Protein AF-A0AAW1CDT7-F1 (afdb_monomer_lite)

Organism: Crotalus adamanteus (NCBI:txid8729)

Foldseek 3Di:
DEPDDDDPPFDWDDPDPPDIDGPVVVVVVVCVVPDDDDDDDDDDDDDDDDDDDDDDDDDDDDDDDDDDDDDDDDDDDPDPDDDPDDDDDPDDDDADPVLVVVLVVLCVVPVDDDPVVLVVSCVVRVPDSVVSDD

Structure (mmCIF, N/CA/C/O backbone):
data_AF-A0AAW1CDT7-F1
#
_entry.id   AF-A0AAW1CDT7-F1
#
loop_
_atom_site.group_PDB
_atom_site.id
_atom_site.type_symbol
_atom_site.label_atom_id
_atom_site.label_alt_id
_atom_site.label_comp_id
_atom_site.label_asym_id
_atom_site.label_entity_id
_atom_site.label_seq_id
_atom_site.pdbx_PDB_ins_code
_atom_site.Cartn_x
_atom_site.Cartn_y
_atom_site.Cartn_z
_atom_site.occupancy
_atom_site.B_iso_or_equiv
_atom_site.auth_seq_id
_atom_site.auth_comp_id
_atom_site.auth_asym_id
_atom_site.auth_atom_id
_atom_site.pdbx_PDB_model_num
ATOM 1 N N . MET A 1 1 ? 34.076 -3.804 -11.699 1.00 69.69 1 MET A N 1
ATOM 2 C CA . MET A 1 1 ? 33.068 -4.035 -10.647 1.00 69.69 1 MET A CA 1
ATOM 3 C C . MET A 1 1 ? 33.315 -2.971 -9.603 1.00 69.69 1 MET A C 1
ATOM 5 O O . MET A 1 1 ? 34.475 -2.614 -9.444 1.00 69.69 1 MET A O 1
ATOM 9 N N . CYS A 1 2 ? 32.272 -2.453 -8.957 1.00 80.44 2 CYS A N 1
ATOM 10 C CA . CYS A 1 2 ? 32.447 -1.352 -8.010 1.00 80.44 2 CYS A CA 1
ATOM 11 C C . CYS A 1 2 ? 33.292 -1.794 -6.808 1.00 80.44 2 CYS A C 1
ATOM 13 O O . CYS A 1 2 ? 32.988 -2.815 -6.196 1.00 80.44 2 CYS A O 1
ATOM 15 N N . ASN A 1 3 ? 34.315 -1.015 -6.450 1.00 78.12 3 ASN A N 1
ATOM 16 C CA . ASN A 1 3 ? 35.167 -1.272 -5.276 1.00 78.12 3 ASN A CA 1
ATOM 17 C C . ASN A 1 3 ? 34.545 -0.772 -3.957 1.00 78.12 3 ASN A C 1
ATOM 19 O O . ASN A 1 3 ? 35.203 -0.751 -2.919 1.00 78.12 3 ASN A O 1
ATOM 23 N N . LYS A 1 4 ? 33.278 -0.348 -3.992 1.00 81.31 4 LYS A N 1
ATOM 24 C CA . LYS A 1 4 ? 32.522 0.157 -2.847 1.00 81.31 4 LYS A CA 1
ATOM 25 C C . LYS A 1 4 ? 31.365 -0.788 -2.533 1.00 81.31 4 LYS A C 1
ATOM 27 O O . LYS A 1 4 ? 30.733 -1.323 -3.444 1.00 81.31 4 LYS A O 1
ATOM 32 N N . GLN A 1 5 ? 31.063 -0.964 -1.247 1.00 79.44 5 GLN A N 1
ATOM 33 C CA . GLN A 1 5 ? 29.870 -1.693 -0.833 1.00 79.44 5 GLN A CA 1
ATOM 34 C C . GLN A 1 5 ? 28.616 -0.918 -1.245 1.00 79.44 5 GLN A C 1
ATOM 36 O O . GLN A 1 5 ? 28.397 0.208 -0.799 1.00 79.44 5 GLN A O 1
ATOM 41 N N . LEU A 1 6 ? 27.818 -1.536 -2.112 1.00 80.06 6 LEU A N 1
ATOM 42 C CA . LEU A 1 6 ? 26.571 -0.974 -2.612 1.00 80.06 6 LEU A CA 1
ATOM 43 C C . LEU A 1 6 ? 25.484 -1.066 -1.543 1.00 80.06 6 LEU A C 1
ATOM 45 O O . LEU A 1 6 ? 25.310 -2.107 -0.903 1.00 80.06 6 LEU A O 1
ATOM 49 N N . SER A 1 7 ? 24.744 0.020 -1.367 1.00 84.56 7 SER A N 1
ATOM 50 C CA . SER A 1 7 ? 23.615 0.085 -0.437 1.00 84.56 7 SER A CA 1
ATOM 51 C C . SER A 1 7 ? 22.293 -0.310 -1.110 1.00 84.56 7 SER A C 1
ATOM 53 O O . SER A 1 7 ? 22.143 -0.258 -2.332 1.00 84.56 7 SER A O 1
ATOM 55 N N . THR A 1 8 ? 21.299 -0.730 -0.319 1.00 85.06 8 THR A N 1
ATOM 56 C CA . THR A 1 8 ? 19.965 -1.051 -0.852 1.00 85.06 8 THR A CA 1
ATOM 57 C C . THR A 1 8 ? 19.298 0.212 -1.395 1.00 85.06 8 THR A C 1
ATOM 59 O O . THR A 1 8 ? 18.974 1.107 -0.617 1.00 85.06 8 THR A O 1
ATOM 62 N N . GLY A 1 9 ? 19.058 0.252 -2.709 1.00 84.50 9 GLY A N 1
ATOM 63 C CA . GLY A 1 9 ? 18.481 1.407 -3.410 1.00 84.50 9 GLY A CA 1
ATOM 64 C C . GLY A 1 9 ? 19.467 2.170 -4.301 1.00 84.50 9 GLY A C 1
ATOM 65 O O . GLY A 1 9 ? 19.081 3.170 -4.895 1.00 84.50 9 GLY A O 1
ATOM 66 N N . GLU A 1 10 ? 20.715 1.712 -4.407 1.00 84.00 10 GLU A N 1
ATOM 67 C CA . GLU A 1 10 ? 21.738 2.314 -5.266 1.00 84.00 10 GLU A CA 1
ATOM 68 C C . GLU A 1 10 ? 21.619 1.848 -6.730 1.00 84.00 10 GLU A C 1
ATOM 70 O O . GLU A 1 10 ? 21.345 0.678 -7.007 1.00 84.00 10 GLU A O 1
ATOM 75 N N . GLU A 1 11 ? 21.811 2.775 -7.675 1.00 85.38 11 GLU A N 1
ATOM 76 C CA . GLU A 1 11 ? 21.696 2.515 -9.116 1.00 85.38 11 GLU A CA 1
ATOM 77 C C . GLU A 1 11 ? 22.943 1.810 -9.674 1.00 85.38 11 GLU A C 1
ATOM 79 O O . GLU A 1 11 ? 24.080 2.225 -9.424 1.00 85.38 11 GLU A O 1
ATOM 84 N N . LEU A 1 12 ? 22.723 0.774 -10.490 1.00 87.62 12 LEU A N 1
ATOM 85 C CA . LEU A 1 12 ? 23.770 -0.006 -11.152 1.00 87.62 12 LEU A CA 1
ATOM 86 C C . LEU A 1 12 ? 23.648 0.068 -12.668 1.00 87.62 12 LEU A C 1
ATOM 88 O O . LEU A 1 12 ? 22.549 0.073 -13.219 1.00 87.62 12 LEU A O 1
ATOM 92 N N . TYR A 1 13 ? 24.802 0.061 -13.326 1.00 86.88 13 TYR A N 1
ATOM 93 C CA . TYR A 1 13 ? 24.933 0.129 -14.775 1.00 86.88 13 TYR A CA 1
ATOM 94 C C . TYR A 1 13 ? 25.540 -1.174 -15.298 1.00 86.88 13 TYR A C 1
ATOM 96 O O . TYR A 1 13 ? 26.416 -1.771 -14.663 1.00 86.88 13 TYR A O 1
ATOM 104 N N . ILE A 1 14 ? 25.058 -1.624 -16.455 1.00 86.75 14 ILE A N 1
ATOM 105 C CA . ILE A 1 14 ? 25.480 -2.868 -17.105 1.00 86.75 14 ILE A CA 1
ATOM 106 C C . ILE A 1 14 ? 26.461 -2.503 -18.217 1.00 86.75 14 ILE A C 1
ATOM 108 O O . ILE A 1 14 ? 26.112 -1.731 -19.108 1.00 86.75 14 ILE A O 1
ATOM 112 N N . ILE A 1 15 ? 27.683 -3.035 -18.148 1.00 84.38 15 ILE A N 1
ATOM 113 C CA . ILE A 1 15 ? 28.683 -2.881 -19.218 1.00 84.38 15 ILE A CA 1
ATOM 114 C C . ILE A 1 15 ? 28.665 -4.102 -20.147 1.00 84.38 15 ILE A C 1
ATOM 116 O O . ILE A 1 15 ? 28.637 -3.927 -21.356 1.00 84.38 15 ILE A O 1
ATOM 120 N N . ASP A 1 16 ? 28.621 -5.312 -19.580 1.00 84.38 16 ASP A N 1
ATOM 121 C CA . ASP A 1 16 ? 28.578 -6.594 -20.304 1.00 84.38 16 ASP A CA 1
ATOM 122 C C . ASP A 1 16 ? 27.494 -7.498 -19.689 1.00 84.38 16 ASP A C 1
ATOM 124 O O . ASP A 1 16 ? 27.059 -7.236 -18.565 1.00 84.38 16 ASP A O 1
ATOM 128 N N . GLU A 1 17 ? 27.095 -8.584 -20.369 1.00 80.06 17 GLU A N 1
ATOM 129 C CA . GLU A 1 17 ? 25.955 -9.461 -20.005 1.00 80.06 17 GLU A CA 1
ATOM 130 C C . GLU A 1 17 ? 25.959 -9.961 -18.545 1.00 80.06 17 GLU A C 1
ATOM 132 O O . GLU A 1 17 ? 24.908 -10.291 -17.994 1.00 80.06 17 GLU A O 1
ATOM 137 N N . ASN A 1 18 ? 27.117 -9.954 -17.875 1.00 82.12 18 ASN A N 1
ATOM 138 C CA . ASN A 1 18 ? 27.246 -10.305 -16.460 1.00 82.12 18 ASN A CA 1
ATOM 139 C C . ASN A 1 18 ? 28.110 -9.328 -15.639 1.00 82.12 18 ASN A C 1
ATOM 141 O O . ASN A 1 18 ? 28.556 -9.676 -14.543 1.00 82.12 18 ASN A O 1
ATOM 145 N N . LYS A 1 19 ? 28.368 -8.110 -16.136 1.00 85.44 19 LYS A N 1
ATOM 146 C CA . LYS A 1 19 ? 29.244 -7.136 -15.467 1.00 85.44 19 LYS A CA 1
ATOM 147 C C . LYS A 1 19 ? 28.496 -5.866 -15.082 1.00 85.44 19 LYS A C 1
ATOM 149 O O . LYS A 1 19 ? 28.224 -5.003 -15.916 1.00 85.44 19 LYS A O 1
ATOM 154 N N . PHE A 1 20 ? 28.263 -5.736 -13.779 1.00 87.75 20 PHE A N 1
ATOM 155 C CA . PHE A 1 20 ? 27.660 -4.563 -13.155 1.00 87.75 20 PHE A CA 1
ATOM 156 C C . PHE A 1 20 ? 28.734 -3.630 -12.587 1.00 87.75 20 PHE A C 1
ATOM 158 O O . PHE A 1 20 ? 29.747 -4.066 -12.021 1.00 87.75 20 PHE A O 1
ATOM 165 N N . VAL A 1 21 ? 28.504 -2.330 -12.728 1.00 90.38 21 VAL A N 1
ATOM 166 C CA . VAL A 1 21 ? 29.325 -1.265 -12.146 1.00 90.38 21 VAL A CA 1
ATOM 167 C C . VAL A 1 21 ? 28.432 -0.222 -11.479 1.00 90.38 21 VAL A C 1
ATOM 169 O O . VAL A 1 21 ? 27.264 -0.071 -11.839 1.00 90.38 21 VAL A O 1
ATOM 172 N N . CYS A 1 22 ? 28.969 0.486 -10.490 1.00 90.06 22 CYS A N 1
ATOM 173 C CA . CYS A 1 22 ? 28.273 1.616 -9.883 1.00 90.06 22 CYS A CA 1
ATOM 174 C C . CYS A 1 22 ? 28.277 2.830 -10.814 1.00 90.06 22 CYS A C 1
ATOM 176 O O . CYS A 1 22 ? 29.050 2.897 -11.772 1.00 90.06 22 CYS A O 1
ATOM 178 N N . LYS A 1 23 ? 27.413 3.802 -10.507 1.00 87.00 23 LYS A N 1
ATOM 179 C CA . LYS A 1 23 ? 27.306 5.067 -11.244 1.00 87.00 23 LYS A CA 1
ATOM 180 C C . LYS A 1 23 ? 28.652 5.776 -11.421 1.00 87.00 23 LYS A C 1
ATOM 182 O O . LYS A 1 23 ? 28.932 6.254 -12.513 1.00 87.00 23 LYS A O 1
ATOM 187 N N . GLU A 1 24 ? 29.473 5.804 -10.373 1.00 85.88 24 GLU A N 1
ATOM 188 C CA . GLU A 1 24 ? 30.798 6.437 -10.387 1.00 85.88 24 GLU A CA 1
ATOM 189 C C . GLU A 1 24 ? 31.708 5.793 -11.443 1.00 85.88 24 GLU A C 1
ATOM 191 O O . GLU A 1 24 ? 32.070 6.435 -12.424 1.00 85.88 24 GLU A O 1
ATOM 196 N N . ASP A 1 25 ? 31.959 4.486 -11.318 1.00 86.19 25 ASP A N 1
ATOM 197 C CA . ASP A 1 25 ? 32.790 3.716 -12.251 1.00 86.19 25 ASP A CA 1
ATOM 198 C C . ASP A 1 25 ? 32.281 3.790 -13.699 1.00 86.19 25 ASP A C 1
ATOM 200 O O . ASP A 1 25 ? 33.076 3.832 -14.640 1.00 86.19 25 ASP A O 1
ATOM 204 N N . TYR A 1 26 ? 30.958 3.791 -13.898 1.00 87.75 26 TYR A N 1
ATOM 205 C CA . TYR A 1 26 ? 30.359 3.920 -15.224 1.00 87.75 26 TYR A CA 1
ATOM 206 C C . TYR A 1 26 ? 30.675 5.278 -15.856 1.00 87.75 26 TYR A C 1
ATOM 208 O O . TYR A 1 26 ? 31.112 5.335 -17.006 1.00 87.75 26 TYR A O 1
ATOM 216 N N . LEU A 1 27 ? 30.500 6.367 -15.100 1.00 85.19 27 LEU A N 1
ATOM 217 C CA . LEU A 1 27 ? 30.787 7.720 -15.567 1.00 85.19 27 LEU A CA 1
ATOM 218 C C . LEU A 1 27 ? 32.285 7.916 -15.810 1.00 85.19 27 LEU A C 1
ATOM 220 O O . LEU A 1 27 ? 32.651 8.418 -16.871 1.00 85.19 27 LEU A O 1
ATOM 224 N N . SER A 1 28 ? 33.150 7.448 -14.906 1.00 81.06 28 SER A N 1
ATOM 225 C CA . SER A 1 28 ? 34.608 7.493 -15.077 1.00 81.06 28 SER A CA 1
ATOM 226 C C . SER A 1 28 ? 35.065 6.731 -16.326 1.00 81.06 28 SER A C 1
ATOM 228 O O . SER A 1 28 ? 35.875 7.240 -17.104 1.00 81.06 28 SER A O 1
ATOM 230 N N . ASN A 1 29 ? 34.503 5.545 -16.582 1.00 73.88 29 ASN A N 1
ATOM 231 C CA . ASN A 1 29 ? 34.814 4.754 -17.774 1.00 73.88 29 ASN A CA 1
ATOM 232 C C . ASN A 1 29 ? 34.235 5.371 -19.062 1.00 73.88 29 ASN A C 1
ATOM 234 O O . ASN A 1 29 ? 34.873 5.319 -20.110 1.00 73.88 29 ASN A O 1
ATOM 238 N N . SER A 1 30 ? 33.056 5.999 -18.999 1.00 68.31 30 SER A N 1
ATOM 239 C CA . SER A 1 30 ? 32.465 6.708 -20.146 1.00 68.31 30 SER A CA 1
ATOM 240 C C . SER A 1 30 ? 33.219 7.998 -20.498 1.00 68.31 30 SER A C 1
ATOM 242 O O . SER A 1 30 ? 33.404 8.307 -21.675 1.00 68.31 30 SER A O 1
ATOM 244 N N . ASN A 1 31 ? 33.727 8.712 -19.489 1.00 60.75 31 ASN A N 1
ATOM 245 C CA . ASN A 1 31 ? 34.552 9.904 -19.670 1.00 60.75 31 ASN A CA 1
ATOM 246 C C . ASN A 1 31 ? 35.949 9.558 -20.195 1.00 60.75 31 ASN A C 1
ATOM 248 O O . ASN A 1 31 ? 36.552 10.369 -20.884 1.00 60.75 31 ASN A O 1
ATOM 252 N N . SER A 1 32 ? 36.425 8.329 -19.976 1.00 56.44 32 SER A N 1
ATOM 253 C CA . SER A 1 32 ? 37.698 7.843 -20.530 1.00 56.44 32 SER A CA 1
ATOM 254 C C . SER A 1 32 ? 37.689 7.695 -22.064 1.00 56.44 32 SER A C 1
ATOM 256 O O . SER A 1 32 ? 38.743 7.517 -22.667 1.00 56.44 32 SER A O 1
ATOM 258 N N . ALA A 1 33 ? 36.525 7.794 -22.724 1.00 54.44 33 ALA A N 1
ATOM 259 C CA . ALA A 1 33 ? 36.424 7.808 -24.188 1.00 54.44 33 ALA A CA 1
ATOM 260 C C . ALA A 1 33 ? 36.617 9.208 -24.810 1.00 54.44 33 ALA A C 1
ATOM 262 O O . ALA A 1 33 ? 36.629 9.336 -26.037 1.00 54.44 33 ALA A O 1
ATOM 263 N N . LYS A 1 34 ? 36.768 10.264 -23.997 1.00 56.06 34 LYS A N 1
ATOM 264 C CA . LYS A 1 34 ? 37.087 11.615 -24.469 1.00 56.06 34 LYS A CA 1
ATOM 265 C C . LYS A 1 34 ? 38.278 12.169 -23.696 1.00 56.06 34 LYS A C 1
ATOM 267 O O . LYS A 1 34 ? 38.156 12.546 -22.544 1.00 56.06 34 LYS A O 1
ATOM 272 N N . GLU A 1 35 ? 39.380 12.277 -24.427 1.00 47.06 35 GLU A N 1
ATOM 273 C CA . GLU A 1 35 ? 40.615 12.972 -24.073 1.00 47.06 35 GLU A CA 1
ATOM 274 C C . GLU A 1 35 ? 41.615 12.209 -23.189 1.00 47.06 35 GLU A C 1
ATOM 276 O O . GLU A 1 35 ? 41.572 12.176 -21.965 1.00 47.06 35 GLU A O 1
ATOM 281 N N . ASN A 1 36 ? 42.619 11.668 -23.872 1.00 53.09 36 ASN A N 1
ATOM 282 C CA . ASN A 1 36 ? 43.919 11.385 -23.301 1.00 53.09 36 ASN A CA 1
ATOM 283 C C . ASN A 1 36 ? 44.706 12.703 -2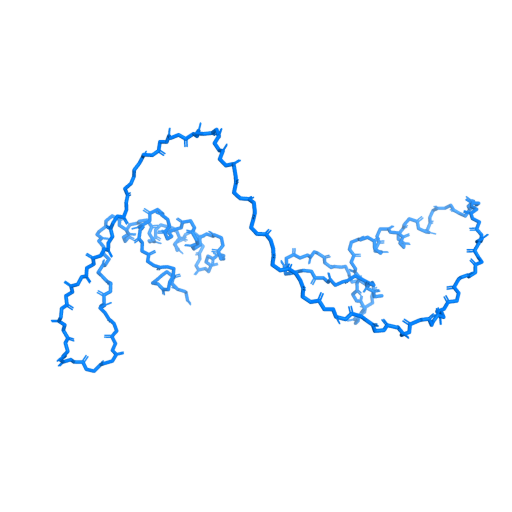3.178 1.00 53.09 36 ASN A C 1
ATOM 285 O O . ASN A 1 36 ? 45.272 13.149 -24.176 1.00 53.09 36 ASN A O 1
ATOM 289 N N . SER A 1 37 ? 44.787 13.299 -21.986 1.00 59.03 37 SER A N 1
ATOM 290 C CA . SER A 1 37 ? 45.807 14.313 -21.686 1.00 59.03 37 SER A CA 1
ATOM 291 C C . SER A 1 37 ? 46.036 14.457 -20.180 1.00 59.03 37 SER A C 1
ATOM 293 O O . SER A 1 37 ? 45.234 15.088 -19.508 1.00 59.03 37 SER A O 1
ATOM 295 N N . LEU A 1 38 ? 47.168 13.889 -19.717 1.00 49.09 38 LEU A N 1
ATOM 296 C CA . LEU A 1 38 ? 47.969 14.275 -18.537 1.00 49.09 38 LEU A CA 1
ATOM 297 C C . LEU A 1 38 ? 47.227 14.240 -17.169 1.00 49.09 38 LEU A C 1
ATOM 299 O O . LEU A 1 38 ? 46.152 14.784 -17.019 1.00 49.09 38 LEU A O 1
ATOM 303 N N . HIS A 1 39 ? 47.655 13.673 -16.039 1.00 47.81 39 HIS A N 1
ATOM 304 C CA . HIS A 1 39 ? 48.901 13.376 -15.306 1.00 47.81 39 HIS A CA 1
ATOM 305 C C . HIS A 1 39 ? 48.391 12.648 -14.021 1.00 47.81 39 HIS A C 1
ATOM 307 O O . HIS A 1 39 ? 47.243 12.848 -13.643 1.00 47.81 39 HIS A O 1
ATOM 313 N N . SER A 1 40 ? 49.077 11.838 -13.216 1.00 43.47 40 SER A N 1
ATOM 314 C CA . SER A 1 40 ? 50.455 11.377 -13.080 1.00 43.47 40 SER A CA 1
ATOM 315 C C . SER A 1 40 ? 50.431 10.172 -12.129 1.00 43.47 40 SER A C 1
ATOM 317 O O . SER A 1 40 ? 49.594 10.086 -11.233 1.00 43.47 40 SER A O 1
ATOM 319 N N . ALA A 1 41 ? 51.393 9.271 -12.293 1.00 57.12 41 ALA A N 1
ATOM 320 C CA . ALA A 1 41 ? 51.711 8.234 -11.324 1.00 57.12 41 ALA A CA 1
ATOM 321 C C . ALA A 1 41 ? 52.342 8.821 -10.046 1.00 57.12 41 ALA A C 1
ATOM 323 O O . ALA A 1 41 ? 53.253 9.639 -10.140 1.00 57.12 41 ALA A O 1
ATOM 324 N N . THR A 1 42 ? 51.937 8.317 -8.879 1.00 46.19 42 THR A N 1
ATOM 325 C CA . THR A 1 42 ? 52.756 8.231 -7.653 1.00 46.19 42 THR A CA 1
ATOM 326 C C . THR A 1 42 ? 52.365 6.919 -6.966 1.00 46.19 42 THR A C 1
ATOM 328 O O . THR A 1 42 ? 51.229 6.771 -6.529 1.00 46.19 42 THR A O 1
ATOM 331 N N . THR A 1 43 ? 53.108 5.837 -7.215 1.00 50.91 43 THR A N 1
ATOM 332 C CA . THR A 1 43 ? 54.100 5.237 -6.293 1.00 50.91 43 THR A CA 1
ATOM 333 C C . THR A 1 43 ? 53.508 4.784 -4.961 1.00 50.91 43 THR A C 1
ATOM 335 O O . THR A 1 43 ? 52.851 5.549 -4.266 1.00 50.91 43 THR A O 1
ATOM 338 N N . GLY A 1 44 ? 53.744 3.510 -4.648 1.00 53.41 44 GLY A N 1
ATOM 339 C CA . GLY A 1 44 ? 53.045 2.768 -3.612 1.00 53.41 44 GLY A CA 1
ATOM 340 C C . GLY A 1 44 ? 53.355 3.169 -2.176 1.00 53.41 44 GLY A C 1
ATOM 341 O O . GLY A 1 44 ? 54.368 3.800 -1.886 1.00 53.41 44 GLY A O 1
ATOM 342 N N . SER A 1 45 ? 52.485 2.678 -1.297 1.00 43.06 45 SER A N 1
ATOM 343 C CA . SER A 1 45 ? 52.731 2.548 0.133 1.00 43.06 45 SER A CA 1
ATOM 344 C C . SER A 1 45 ? 52.241 1.171 0.584 1.00 43.06 45 SER A C 1
ATOM 346 O O . SER A 1 45 ? 51.050 0.869 0.584 1.00 43.06 45 SER A O 1
ATOM 348 N N . ASP A 1 46 ? 53.246 0.348 0.843 1.00 43.25 46 ASP A N 1
ATOM 349 C CA . ASP A 1 46 ? 53.359 -0.883 1.624 1.00 43.25 46 ASP A CA 1
ATOM 350 C C . ASP A 1 46 ? 52.287 -1.124 2.723 1.00 43.25 46 ASP A C 1
ATOM 352 O O . ASP A 1 46 ? 51.964 -0.196 3.469 1.00 43.25 46 ASP A O 1
ATOM 356 N N . PRO A 1 47 ? 51.765 -2.359 2.896 1.00 57.78 47 PRO A N 1
ATOM 357 C CA . PRO A 1 47 ? 51.071 -2.766 4.107 1.00 57.78 47 PRO A CA 1
ATOM 358 C C . PRO A 1 47 ? 52.075 -3.380 5.097 1.00 57.78 47 PRO A C 1
ATOM 360 O O . PRO A 1 47 ? 52.304 -4.590 5.079 1.00 57.78 47 PRO A O 1
ATOM 363 N N . SER A 1 48 ? 52.636 -2.577 6.004 1.00 51.81 48 SER A N 1
ATOM 364 C CA . SER A 1 48 ? 53.471 -3.094 7.096 1.00 51.81 48 SER A CA 1
ATOM 365 C C . SER A 1 48 ? 52.957 -2.713 8.484 1.00 51.81 48 SER A C 1
ATOM 367 O O . SER A 1 48 ? 52.962 -1.563 8.902 1.00 51.81 48 SER A O 1
ATOM 369 N N . LEU A 1 49 ? 52.535 -3.770 9.184 1.00 47.78 49 LEU A N 1
ATOM 370 C CA . LEU A 1 49 ? 52.893 -4.131 10.558 1.00 47.78 49 LEU A CA 1
ATOM 371 C C . LEU A 1 49 ? 52.772 -3.056 11.651 1.00 47.78 49 LEU A C 1
ATOM 373 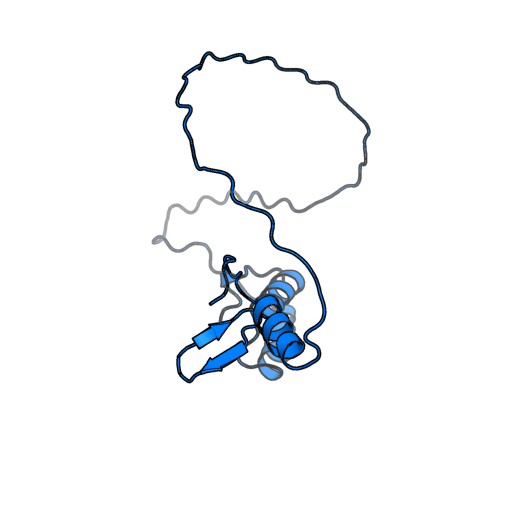O O . LEU A 1 49 ? 53.630 -2.192 11.783 1.00 47.78 49 LEU A O 1
ATOM 377 N N . SER A 1 50 ? 51.825 -3.270 12.570 1.00 44.53 50 SER A N 1
ATOM 378 C CA . SER A 1 50 ? 52.074 -3.209 14.022 1.00 44.53 50 SER A CA 1
ATOM 379 C C . SER A 1 50 ? 50.947 -3.922 14.787 1.00 44.53 50 SER A C 1
ATOM 381 O O . SER A 1 50 ? 49.822 -3.426 14.801 1.00 44.53 50 SER A O 1
ATOM 383 N N . PRO A 1 51 ? 51.209 -5.073 15.429 1.00 57.34 51 PRO A N 1
ATOM 384 C CA . PRO A 1 51 ? 50.444 -5.533 16.575 1.00 57.34 51 PRO A CA 1
ATOM 385 C C . PRO A 1 51 ? 51.141 -5.013 17.837 1.00 57.34 51 PRO A C 1
ATOM 387 O O . PRO A 1 51 ? 52.242 -5.463 18.146 1.00 57.34 51 PRO A O 1
ATOM 390 N N . ASP A 1 52 ? 50.527 -4.092 18.575 1.00 41.03 52 ASP A N 1
ATOM 391 C CA . ASP A 1 52 ? 50.908 -3.910 19.974 1.00 41.03 52 ASP A CA 1
ATOM 392 C C . ASP A 1 52 ? 49.688 -3.661 20.852 1.00 41.03 52 ASP A C 1
ATOM 394 O O . ASP A 1 52 ? 48.727 -2.988 20.480 1.00 41.03 52 ASP A O 1
ATOM 398 N N . SER A 1 53 ? 49.724 -4.335 21.989 1.00 54.53 53 SER A N 1
ATOM 399 C CA . SER A 1 53 ? 48.622 -4.541 22.913 1.00 54.53 53 SER A CA 1
ATOM 400 C C . SER A 1 53 ? 48.657 -3.464 23.986 1.00 54.53 53 SER A C 1
ATOM 402 O O . SER A 1 53 ? 49.703 -3.281 24.597 1.00 54.53 53 SER A O 1
ATOM 404 N N . GLN A 1 54 ? 47.524 -2.832 24.301 1.00 45.84 54 GLN A N 1
ATOM 405 C CA . GLN A 1 54 ? 47.313 -2.207 25.613 1.00 45.84 54 GLN A CA 1
ATOM 406 C C . GLN A 1 54 ? 45.816 -1.984 25.883 1.00 45.84 54 GLN A C 1
ATOM 408 O O . GLN A 1 54 ? 45.202 -1.052 25.374 1.00 45.84 54 GLN A O 1
ATOM 413 N N . ASP A 1 55 ? 45.250 -2.868 26.703 1.00 49.16 55 ASP A N 1
ATOM 414 C CA . ASP A 1 55 ? 44.094 -2.603 27.569 1.00 49.16 55 ASP A CA 1
ATOM 415 C C . ASP A 1 55 ? 44.681 -2.350 28.972 1.00 49.16 55 ASP A C 1
ATOM 417 O O . ASP A 1 55 ? 45.539 -3.132 29.408 1.00 49.16 55 ASP A O 1
ATOM 421 N N . PRO A 1 56 ? 44.394 -1.198 29.607 1.00 48.88 56 PRO A N 1
ATOM 422 C CA . PRO A 1 56 ? 43.512 -1.224 30.778 1.00 48.88 56 PRO A CA 1
ATOM 423 C C . PRO A 1 56 ? 42.509 -0.055 30.844 1.00 48.88 56 PRO A C 1
ATOM 425 O O . PRO A 1 56 ? 42.876 1.117 30.780 1.00 48.88 56 PRO A O 1
ATOM 428 N N . CYS A 1 57 ? 41.245 -0.423 31.061 1.00 54.44 57 CYS A N 1
ATOM 429 C CA . CYS A 1 57 ? 40.144 0.292 31.728 1.00 54.44 57 CYS A CA 1
ATOM 430 C C . CYS A 1 57 ? 40.433 1.681 32.345 1.00 54.44 57 CYS A C 1
ATOM 432 O O . CYS A 1 57 ? 41.218 1.750 33.290 1.00 54.44 57 CYS A O 1
ATOM 434 N N . GLN A 1 58 ? 39.647 2.714 31.987 1.00 55.34 58 GLN A N 1
ATOM 435 C CA . GLN A 1 58 ? 39.243 3.796 32.910 1.00 55.34 58 GLN A CA 1
ATOM 436 C C . GLN A 1 58 ? 37.803 4.277 32.629 1.00 55.34 58 GLN A C 1
ATOM 438 O O . GLN A 1 58 ? 37.504 4.848 31.582 1.00 55.34 58 GLN A O 1
ATOM 443 N N . ASP A 1 59 ? 36.926 3.989 33.591 1.00 47.75 59 ASP A N 1
ATOM 444 C CA . ASP A 1 59 ? 35.671 4.687 33.880 1.00 47.75 59 ASP A CA 1
ATOM 445 C C . ASP A 1 59 ? 36.017 6.087 34.399 1.00 47.75 59 ASP A C 1
ATOM 447 O O . ASP A 1 59 ? 36.762 6.195 35.370 1.00 47.75 59 ASP A O 1
ATOM 451 N N . ASP A 1 60 ? 35.491 7.137 33.767 1.00 52.19 60 ASP A N 1
ATOM 452 C CA . ASP A 1 60 ? 35.300 8.413 34.453 1.00 52.19 60 ASP A CA 1
ATOM 453 C C . ASP A 1 60 ? 34.084 9.145 33.870 1.00 52.19 60 ASP A C 1
ATOM 455 O O . ASP A 1 60 ? 34.091 9.719 32.777 1.00 52.19 60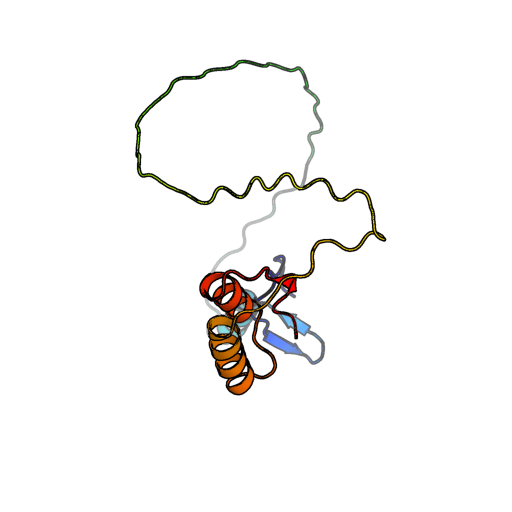 ASP A O 1
ATOM 459 N N . SER A 1 61 ? 33.005 9.085 34.642 1.00 58.88 61 SER A N 1
ATOM 460 C CA . SER A 1 61 ? 31.810 9.910 34.519 1.00 58.88 61 SER A CA 1
ATOM 461 C C . SER A 1 61 ? 32.149 11.403 34.570 1.00 58.88 61 SER A C 1
ATOM 463 O O . SER A 1 61 ? 32.694 11.876 35.565 1.00 58.88 61 SER A O 1
ATOM 465 N N . LYS A 1 62 ? 31.720 12.183 33.568 1.00 57.75 62 LYS A N 1
ATOM 466 C CA . LYS A 1 62 ? 31.477 13.629 33.727 1.00 57.75 62 LYS A CA 1
ATOM 467 C C . LYS A 1 62 ? 30.169 14.036 33.065 1.00 57.75 62 LYS A C 1
ATOM 469 O O . LYS A 1 62 ? 30.093 14.307 31.871 1.00 57.75 62 LYS A O 1
ATOM 474 N N . ASP A 1 63 ? 29.158 14.051 33.917 1.00 50.34 63 ASP A N 1
ATOM 475 C CA . ASP A 1 63 ? 27.906 14.781 33.796 1.00 50.34 63 ASP A CA 1
ATOM 476 C C . ASP A 1 63 ? 28.181 16.294 33.909 1.00 50.34 63 ASP A C 1
ATOM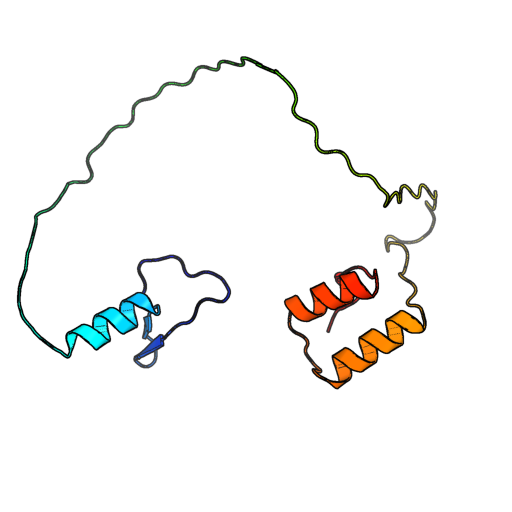 478 O O . ASP A 1 63 ? 28.978 16.696 34.760 1.00 50.34 63 ASP A O 1
ATOM 482 N N . LEU A 1 64 ? 27.569 17.107 33.039 1.00 53.81 64 LEU A N 1
ATOM 483 C CA . LEU A 1 64 ? 27.264 18.537 33.232 1.00 53.81 64 LEU A CA 1
ATOM 484 C C . LEU A 1 64 ? 26.394 19.040 32.060 1.00 53.81 64 LEU A C 1
ATOM 486 O O . LEU A 1 64 ? 26.861 19.648 31.102 1.00 53.81 64 LEU A O 1
ATOM 490 N N . GLU A 1 65 ? 25.118 18.669 32.139 1.00 49.94 65 GLU A N 1
ATOM 491 C CA . GLU A 1 65 ? 23.942 19.554 32.158 1.00 49.94 65 GLU A CA 1
ATOM 492 C C . GLU A 1 65 ? 23.847 20.813 31.254 1.00 49.94 65 GLU A C 1
ATOM 494 O O . GLU A 1 65 ? 24.539 21.816 31.422 1.00 49.94 65 GLU A O 1
ATOM 499 N N . SER A 1 66 ? 22.754 20.791 30.475 1.00 49.28 66 SER A N 1
ATOM 500 C CA . SER A 1 66 ? 21.711 21.830 30.382 1.00 49.28 66 SER A CA 1
ATOM 501 C C . SER A 1 66 ? 21.836 23.008 29.398 1.00 49.28 66 SER A C 1
ATOM 503 O O . SER A 1 66 ? 22.316 24.091 29.719 1.00 49.28 66 SER A O 1
ATOM 505 N N . ALA A 1 67 ? 21.147 22.852 28.256 1.00 49.41 67 ALA A N 1
ATOM 506 C CA . ALA A 1 67 ? 20.282 23.891 27.681 1.00 49.41 67 ALA A CA 1
ATOM 507 C C . ALA A 1 67 ? 19.059 23.266 26.968 1.00 49.41 67 ALA A C 1
ATOM 509 O O . ALA A 1 67 ? 19.055 22.981 25.775 1.00 49.41 67 ALA A O 1
ATOM 510 N N . ASN A 1 68 ? 18.042 23.022 27.792 1.00 50.38 68 ASN A N 1
ATOM 511 C CA . ASN A 1 68 ? 16.595 22.969 27.566 1.00 50.38 68 ASN A CA 1
ATOM 512 C C . ASN A 1 68 ? 16.062 23.396 26.171 1.00 50.38 68 ASN A C 1
ATOM 514 O O . ASN A 1 68 ? 16.103 24.575 25.823 1.00 50.38 68 ASN A O 1
ATOM 518 N N . ILE A 1 69 ? 15.417 22.464 25.456 1.00 60.34 69 ILE A N 1
ATOM 519 C CA . ILE A 1 69 ? 14.215 22.769 24.666 1.00 60.34 69 ILE A CA 1
ATOM 520 C C . ILE A 1 69 ? 13.085 21.829 25.108 1.00 60.34 69 ILE A C 1
ATOM 522 O O . ILE A 1 69 ? 13.114 20.623 24.875 1.00 60.34 69 ILE A O 1
ATOM 526 N N . SER A 1 70 ? 12.102 22.393 25.802 1.00 49.09 70 SER A N 1
ATOM 527 C CA . SER A 1 70 ? 10.835 21.744 26.136 1.00 49.09 70 SER A CA 1
ATOM 528 C C . SER A 1 70 ? 9.802 22.035 25.048 1.00 49.09 70 SER A C 1
ATOM 530 O O . SER A 1 70 ? 9.607 23.201 24.723 1.00 49.09 70 SER A O 1
ATOM 532 N N . ASP A 1 71 ? 9.142 20.989 24.539 1.00 52.75 71 ASP A N 1
ATOM 533 C CA . ASP A 1 71 ? 7.681 20.895 24.321 1.00 52.75 71 ASP A CA 1
ATOM 534 C C . ASP A 1 71 ? 7.365 19.393 24.029 1.00 52.75 71 ASP A C 1
ATOM 536 O O . ASP A 1 71 ? 7.890 18.842 23.064 1.00 52.75 71 ASP A O 1
ATOM 540 N N . LYS A 1 72 ? 6.790 18.581 24.942 1.00 53.59 72 LYS A N 1
ATOM 541 C CA . LYS A 1 72 ? 5.375 18.544 25.401 1.00 53.59 72 LYS A CA 1
ATOM 542 C C . LYS A 1 72 ? 4.475 18.130 24.198 1.00 53.59 72 LYS A C 1
ATOM 544 O O . LYS A 1 72 ? 4.365 18.889 23.255 1.00 53.59 72 LYS A O 1
ATOM 549 N N . GLU A 1 73 ? 3.797 16.977 24.059 1.00 47.09 73 GLU A N 1
ATOM 550 C CA . GLU A 1 73 ? 3.439 15.824 24.905 1.00 47.09 73 GLU A CA 1
ATOM 551 C C . GLU A 1 73 ? 2.899 14.651 24.040 1.00 47.09 73 GLU A C 1
ATOM 553 O O . GLU A 1 73 ? 2.355 14.854 22.958 1.00 47.09 73 GLU A O 1
ATOM 558 N N . VAL A 1 74 ? 2.838 13.480 24.684 1.00 50.44 74 VAL A N 1
ATOM 559 C CA . VAL A 1 74 ? 1.721 12.511 24.687 1.00 50.44 74 VAL A CA 1
ATOM 560 C C . VAL A 1 74 ? 1.669 11.395 23.635 1.00 50.44 74 VAL A C 1
ATOM 562 O O . VAL A 1 74 ? 1.378 11.563 22.455 1.00 50.44 74 VAL A O 1
ATOM 565 N N . GLY A 1 75 ? 1.834 10.182 24.162 1.00 39.38 75 GLY A N 1
ATOM 566 C CA . GLY A 1 75 ? 1.545 8.922 23.495 1.00 39.38 75 GLY A CA 1
ATOM 567 C C . GLY A 1 75 ? 1.719 7.729 24.430 1.00 39.38 75 GLY A C 1
ATOM 568 O O . GLY A 1 75 ? 2.252 6.708 24.009 1.00 39.38 75 GLY A O 1
ATOM 569 N N . SER A 1 76 ? 1.316 7.867 25.699 1.00 47.22 76 SER A N 1
ATOM 570 C CA . SER A 1 76 ? 1.202 6.757 26.645 1.00 47.22 76 SER A CA 1
ATOM 571 C C . SER A 1 76 ? 0.362 5.642 26.031 1.00 47.22 76 SER A C 1
ATOM 573 O O . SER A 1 76 ? -0.760 5.883 25.597 1.00 47.22 76 SER A O 1
ATOM 575 N N . ASN A 1 77 ? 0.886 4.423 26.029 1.00 43.88 77 ASN A N 1
ATOM 576 C CA . ASN A 1 77 ? 0.080 3.208 25.964 1.00 43.88 77 ASN A CA 1
ATOM 577 C C . ASN A 1 77 ? 0.768 2.139 26.813 1.00 43.88 77 ASN A C 1
ATOM 579 O O . ASN A 1 77 ? 1.224 1.111 26.320 1.00 43.88 77 ASN A O 1
ATOM 583 N N . GLU A 1 78 ? 0.846 2.407 28.113 1.00 46.59 78 GLU A N 1
ATOM 584 C CA . GLU A 1 78 ? 0.930 1.348 29.109 1.00 46.59 78 GLU A CA 1
ATOM 585 C C . GLU A 1 78 ? -0.483 0.770 29.230 1.00 46.59 78 GLU A C 1
ATOM 587 O O . GLU A 1 78 ? -1.354 1.335 29.886 1.00 46.59 78 GLU A O 1
ATOM 592 N N . ASN A 1 79 ? -0.754 -0.307 28.498 1.00 42.41 79 ASN A N 1
ATOM 593 C CA . ASN A 1 79 ? -1.949 -1.110 28.710 1.00 42.41 79 ASN A CA 1
ATOM 594 C C . ASN A 1 79 ? -1.496 -2.421 29.354 1.00 42.41 79 ASN A C 1
ATOM 596 O O . ASN A 1 79 ? -1.133 -3.375 28.668 1.00 42.41 79 ASN A O 1
ATOM 600 N N . ASP A 1 80 ? -1.444 -2.405 30.685 1.00 46.94 80 ASP A N 1
ATOM 601 C CA . ASP A 1 80 ? -1.546 -3.612 31.495 1.00 46.94 80 ASP A CA 1
ATOM 602 C C . ASP A 1 80 ? -2.985 -4.121 31.351 1.00 46.94 80 ASP A C 1
ATOM 604 O O . ASP A 1 80 ? -3.921 -3.513 31.864 1.00 46.94 80 ASP A O 1
ATOM 608 N N . ASP A 1 81 ? -3.173 -5.196 30.589 1.00 49.28 81 ASP A N 1
ATOM 609 C CA . ASP A 1 81 ? -4.381 -6.009 30.679 1.00 49.28 81 ASP A CA 1
ATOM 610 C C . ASP A 1 81 ? -3.956 -7.473 30.766 1.00 49.28 81 ASP A C 1
ATOM 612 O O . ASP A 1 81 ? -3.446 -8.096 29.825 1.00 49.28 81 ASP A O 1
ATOM 616 N N . GLN A 1 82 ? -4.106 -7.995 31.976 1.00 57.12 82 GLN A N 1
ATOM 617 C CA . GLN A 1 82 ? -3.885 -9.382 32.318 1.00 57.12 82 GLN A CA 1
ATOM 618 C C . GLN A 1 82 ? -4.840 -10.268 31.513 1.00 57.12 82 GLN A C 1
ATOM 620 O O . GLN A 1 82 ? -6.011 -10.416 31.846 1.00 57.12 82 GLN A O 1
ATOM 625 N N . ASN A 1 83 ? -4.321 -10.938 30.485 1.00 48.19 83 ASN A N 1
ATOM 626 C CA . ASN A 1 83 ? -5.038 -12.018 29.813 1.00 48.19 83 ASN A CA 1
ATOM 627 C C . ASN A 1 83 ? -4.128 -13.232 29.587 1.00 48.19 83 ASN A C 1
ATOM 629 O O . ASN A 1 83 ? -3.742 -13.593 28.471 1.00 48.19 83 ASN A O 1
ATOM 633 N N . LEU A 1 84 ? -3.774 -13.882 30.696 1.00 51.47 84 LEU A N 1
ATOM 634 C CA . LEU A 1 84 ? -3.150 -15.203 30.718 1.00 51.47 84 LEU A CA 1
ATOM 635 C C . LEU A 1 84 ? -4.220 -16.277 30.459 1.00 51.47 84 LEU A C 1
ATOM 637 O O . LEU A 1 84 ? -4.631 -16.974 31.382 1.00 51.47 84 LEU A O 1
ATOM 641 N N . GLY A 1 85 ? -4.714 -16.400 29.219 1.00 57.59 85 GLY A N 1
ATOM 642 C CA . GLY A 1 85 ? -5.868 -17.284 28.989 1.00 57.59 85 GLY A CA 1
ATOM 643 C C . GLY A 1 85 ? -6.139 -17.853 27.597 1.00 57.59 85 GLY A C 1
ATOM 644 O O . GLY A 1 85 ? -7.022 -18.700 27.491 1.00 57.59 85 GLY A O 1
ATOM 645 N N . ALA A 1 86 ? -5.427 -17.482 26.523 1.00 57.41 86 ALA A N 1
ATOM 646 C CA . ALA A 1 86 ? -5.685 -18.082 25.205 1.00 57.41 86 ALA A CA 1
ATOM 647 C C . ALA A 1 86 ? -4.475 -18.032 24.250 1.00 57.41 86 ALA A C 1
ATOM 649 O O . ALA A 1 86 ? -4.088 -16.981 23.758 1.00 57.41 86 ALA A O 1
ATOM 650 N N . LYS A 1 87 ? -3.880 -19.200 23.967 1.00 62.72 87 LYS A N 1
ATOM 651 C CA . LYS A 1 87 ? -3.016 -19.535 22.808 1.00 62.72 87 LYS A CA 1
ATOM 652 C C . LYS A 1 87 ? -2.290 -18.363 22.103 1.00 62.72 87 LYS A C 1
ATOM 654 O O . LYS A 1 87 ? -2.683 -17.990 21.005 1.00 62.72 87 LYS A O 1
ATOM 659 N N . ARG A 1 88 ? -1.170 -17.892 22.677 1.00 69.56 88 ARG A N 1
ATOM 660 C CA . ARG A 1 88 ? 0.074 -17.339 22.056 1.00 69.56 88 ARG A CA 1
ATOM 661 C C . ARG A 1 88 ? -0.011 -16.333 20.883 1.00 69.56 88 ARG A C 1
ATOM 663 O O . ARG A 1 88 ? 1.035 -15.954 20.363 1.00 69.56 88 ARG A O 1
ATOM 670 N N . ARG A 1 89 ? -1.182 -15.876 20.444 1.00 78.06 89 ARG A N 1
ATOM 671 C CA . ARG A 1 89 ? -1.329 -14.795 19.463 1.00 78.06 89 ARG A CA 1
ATOM 672 C C . ARG A 1 89 ? -1.675 -13.526 20.227 1.00 78.06 89 ARG A C 1
ATOM 674 O O . ARG A 1 89 ? -2.575 -13.545 21.057 1.00 78.06 89 ARG A O 1
ATOM 681 N N . GLY A 1 90 ? -0.928 -12.455 19.967 1.00 80.69 90 GLY A N 1
ATOM 682 C CA . GLY A 1 90 ? -1.203 -11.153 20.570 1.00 80.69 90 GLY A CA 1
ATOM 683 C C . GLY A 1 90 ? -2.588 -10.614 20.181 1.00 80.69 90 GLY A C 1
ATOM 684 O O . GLY A 1 90 ? -3.226 -11.158 19.268 1.00 80.69 90 GLY A O 1
ATOM 685 N N . PRO A 1 91 ? -3.046 -9.539 20.844 1.00 88.25 91 PRO A N 1
ATOM 686 C CA . PRO A 1 91 ? -4.326 -8.902 20.561 1.00 88.25 91 PRO A CA 1
ATOM 687 C C . PRO A 1 91 ? -4.490 -8.598 19.071 1.00 88.25 91 PRO A C 1
ATOM 689 O O . PRO A 1 91 ? -3.591 -8.057 18.421 1.00 88.25 91 PRO A O 1
ATOM 692 N N . ARG A 1 92 ? -5.641 -8.970 18.505 1.00 92.12 92 ARG A N 1
ATOM 693 C CA . ARG A 1 92 ? -5.932 -8.686 17.099 1.00 92.12 92 ARG A CA 1
ATOM 694 C C . ARG A 1 92 ? -6.233 -7.197 16.947 1.00 92.12 92 ARG A C 1
ATOM 696 O O . ARG A 1 92 ? -7.088 -6.664 17.643 1.00 92.12 92 ARG A O 1
ATOM 703 N N . THR A 1 93 ? -5.560 -6.537 16.012 1.00 92.75 93 THR A N 1
ATOM 704 C CA . THR A 1 93 ? -5.838 -5.136 15.682 1.00 92.75 93 THR A CA 1
ATOM 705 C C . THR A 1 93 ? -7.191 -5.010 14.973 1.00 92.75 93 THR A C 1
ATOM 707 O O . THR A 1 93 ? -7.439 -5.706 13.986 1.00 92.75 93 THR A O 1
ATOM 710 N N . THR A 1 94 ? -8.049 -4.105 15.448 1.00 94.38 94 THR A N 1
ATOM 711 C CA . THR A 1 94 ? -9.317 -3.741 14.793 1.00 94.38 94 THR A CA 1
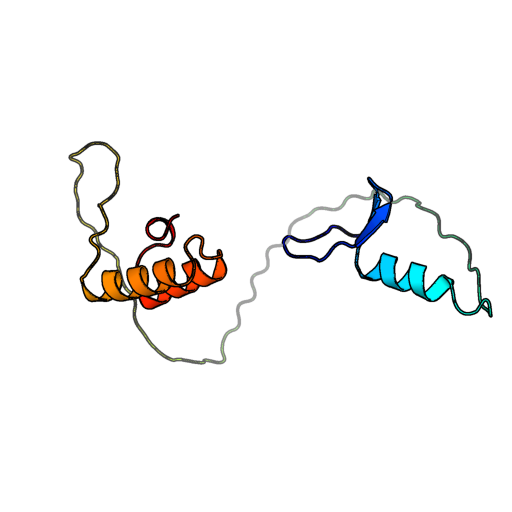ATOM 712 C C . THR A 1 94 ? -9.106 -2.519 13.906 1.00 94.38 94 THR A C 1
ATOM 714 O O . THR A 1 94 ? -8.625 -1.493 14.381 1.00 94.38 94 THR A O 1
ATOM 717 N N . ILE A 1 95 ? -9.490 -2.607 12.630 1.00 94.88 95 ILE A N 1
ATOM 718 C CA . ILE A 1 95 ? -9.364 -1.505 11.667 1.00 94.88 95 ILE A CA 1
ATOM 719 C C . ILE A 1 95 ? -10.694 -0.743 11.590 1.00 94.88 95 ILE A C 1
ATOM 721 O O . ILE A 1 95 ? -11.746 -1.341 11.367 1.00 94.88 95 ILE A O 1
ATOM 725 N N . LYS A 1 96 ? -10.657 0.577 11.784 1.00 96.50 96 LYS A N 1
ATOM 726 C CA . LYS A 1 96 ? -11.825 1.475 11.758 1.00 96.50 96 LYS A CA 1
ATOM 727 C C . LYS A 1 96 ? -12.203 1.882 10.329 1.00 96.50 96 LYS A C 1
ATOM 729 O O . LYS A 1 96 ? -11.378 1.829 9.422 1.00 96.50 96 LYS A O 1
ATOM 734 N N . ALA A 1 97 ? -13.428 2.385 10.148 1.00 96.56 97 ALA A N 1
ATOM 735 C CA . ALA A 1 97 ? -13.953 2.805 8.842 1.00 96.56 97 ALA A CA 1
ATOM 736 C C . ALA A 1 97 ? -13.049 3.823 8.117 1.00 96.56 97 ALA A C 1
ATOM 738 O O . ALA A 1 97 ? -12.656 3.576 6.981 1.00 96.56 97 ALA A O 1
ATOM 739 N N . LYS A 1 98 ? -12.637 4.900 8.805 1.00 95.88 98 LYS A N 1
ATOM 740 C CA . LYS A 1 98 ? -11.736 5.931 8.253 1.00 95.88 98 LYS A CA 1
ATOM 741 C C . LYS A 1 98 ? -10.390 5.355 7.789 1.00 95.88 98 LYS A C 1
ATOM 743 O O . LYS A 1 98 ? -9.907 5.697 6.722 1.00 95.88 98 LYS A O 1
ATOM 748 N N . GLN A 1 99 ? -9.798 4.451 8.575 1.00 97.38 99 GLN A N 1
ATOM 749 C CA . GLN A 1 99 ? -8.531 3.797 8.218 1.00 97.38 99 GLN A CA 1
ATOM 750 C C . GLN A 1 99 ? -8.704 2.916 6.973 1.00 97.38 99 GLN A C 1
ATOM 752 O O . GLN A 1 99 ? -7.849 2.903 6.092 1.00 97.38 99 GLN A O 1
ATOM 757 N N . LEU A 1 100 ? -9.827 2.194 6.893 1.00 96.75 100 LEU A N 1
ATOM 758 C CA . LEU A 1 100 ? -10.158 1.331 5.762 1.00 96.75 100 LEU A CA 1
ATOM 759 C C . LEU A 1 100 ? -10.292 2.126 4.456 1.00 96.75 100 LEU A C 1
ATOM 761 O O . LEU A 1 100 ? -9.886 1.638 3.406 1.00 96.75 100 LEU A O 1
ATOM 765 N N . GLU A 1 101 ? -10.864 3.327 4.520 1.00 97.12 101 GLU A N 1
ATOM 766 C CA . GLU A 1 101 ? -11.018 4.228 3.375 1.00 97.12 101 GLU A CA 1
ATOM 767 C C . GLU A 1 101 ? -9.659 4.672 2.820 1.00 97.12 101 GLU A C 1
ATOM 769 O O . GLU A 1 101 ? -9.392 4.472 1.633 1.00 97.12 101 GLU A O 1
ATOM 774 N N . THR A 1 102 ? -8.760 5.152 3.687 1.00 95.62 102 THR A N 1
ATOM 775 C CA . THR A 1 102 ? -7.384 5.517 3.312 1.00 95.62 102 THR A CA 1
ATOM 776 C C . THR A 1 102 ? -6.634 4.337 2.689 1.00 95.62 102 THR A C 1
ATOM 778 O O . THR A 1 102 ? -6.042 4.468 1.617 1.00 95.62 102 THR A O 1
ATOM 781 N N . LEU A 1 103 ? -6.697 3.156 3.317 1.00 96.06 103 LEU A N 1
ATOM 782 C CA . LEU A 1 103 ? -6.032 1.954 2.806 1.00 96.06 103 LEU A CA 1
ATOM 783 C C . LEU A 1 103 ? -6.578 1.544 1.432 1.00 96.06 103 LEU A C 1
ATOM 785 O O . LEU A 1 103 ? -5.801 1.265 0.522 1.00 96.06 103 LEU A O 1
ATOM 789 N N . LYS A 1 104 ? -7.906 1.538 1.253 1.00 95.81 104 LYS A N 1
ATOM 790 C CA . LYS A 1 104 ? -8.539 1.194 -0.030 1.00 95.81 104 LYS A CA 1
ATOM 791 C C . LYS A 1 104 ? -8.096 2.126 -1.153 1.00 95.81 104 LYS A C 1
ATOM 793 O O . LYS A 1 104 ? -7.765 1.636 -2.229 1.00 95.81 104 LYS A O 1
ATOM 798 N N . ALA A 1 105 ? -8.071 3.436 -0.906 1.00 96.31 105 ALA A N 1
ATOM 799 C CA . ALA A 1 105 ? -7.637 4.413 -1.900 1.00 96.31 105 ALA A CA 1
ATOM 800 C C . ALA A 1 105 ? -6.177 4.177 -2.325 1.00 96.31 105 ALA A C 1
ATOM 802 O O . ALA A 1 105 ? -5.874 4.138 -3.517 1.00 96.31 105 ALA A O 1
ATOM 803 N N . ALA A 1 106 ? -5.285 3.933 -1.362 1.00 95.00 106 ALA A N 1
ATOM 804 C CA . ALA A 1 106 ? -3.871 3.702 -1.641 1.00 95.00 106 ALA A CA 1
ATOM 805 C C . ALA A 1 106 ? -3.612 2.397 -2.417 1.00 95.00 106 ALA A C 1
ATOM 807 O O . ALA A 1 106 ? -2.847 2.391 -3.384 1.00 95.00 106 ALA A O 1
ATOM 808 N N . PHE A 1 107 ? -4.278 1.298 -2.043 1.00 95.94 107 PHE A N 1
ATOM 809 C CA . PHE A 1 107 ? -4.146 0.018 -2.752 1.00 95.94 107 PHE A CA 1
ATOM 810 C C . PHE A 1 107 ? -4.787 0.034 -4.142 1.00 95.94 107 PHE A C 1
ATOM 812 O O . PHE A 1 107 ? -4.318 -0.671 -5.034 1.00 95.94 107 PHE A O 1
ATOM 819 N N . ALA A 1 108 ? -5.829 0.845 -4.345 1.00 96.50 108 ALA A N 1
ATOM 820 C CA . ALA A 1 108 ? -6.404 1.059 -5.668 1.00 96.50 108 ALA A CA 1
ATOM 821 C C . ALA A 1 108 ? -5.435 1.809 -6.597 1.00 96.50 108 ALA A C 1
ATOM 823 O O . ALA A 1 108 ? -5.356 1.484 -7.779 1.00 96.50 108 ALA A O 1
ATOM 824 N N . ALA A 1 109 ? -4.679 2.780 -6.069 1.00 94.62 109 ALA A N 1
ATOM 825 C CA . ALA A 1 109 ? -3.691 3.532 -6.842 1.00 94.62 109 ALA A CA 1
ATOM 826 C C . ALA A 1 109 ? -2.461 2.685 -7.197 1.00 94.62 109 ALA A C 1
ATOM 828 O O . ALA A 1 109 ? -1.990 2.702 -8.333 1.00 94.62 109 ALA A O 1
ATOM 829 N N . THR A 1 110 ? -1.943 1.925 -6.231 1.00 89.62 110 THR A N 1
ATOM 830 C CA . THR A 1 110 ? -0.819 1.013 -6.453 1.00 89.62 110 THR A CA 1
ATOM 831 C C . THR A 1 110 ? -1.086 -0.316 -5.748 1.00 89.62 110 THR A C 1
ATOM 833 O O . THR A 1 110 ? -1.053 -0.354 -4.519 1.00 89.62 110 THR A O 1
ATOM 836 N N . PRO A 1 111 ? -1.305 -1.427 -6.475 1.00 93.06 111 PRO A N 1
ATOM 837 C CA . PRO A 1 111 ? -1.656 -2.709 -5.854 1.00 93.06 111 PRO A CA 1
ATOM 838 C C . PRO A 1 111 ? -0.503 -3.325 -5.046 1.00 93.06 111 PRO A C 1
ATOM 840 O O . PRO A 1 111 ? -0.729 -4.168 -4.184 1.00 93.06 111 PRO A O 1
ATOM 843 N N . LYS A 1 112 ? 0.739 -2.901 -5.307 1.00 93.94 112 LYS A N 1
ATOM 844 C CA . LYS A 1 112 ? 1.942 -3.282 -4.555 1.00 93.94 112 LYS A CA 1
ATOM 845 C C . LYS A 1 112 ? 2.655 -2.023 -4.056 1.00 93.94 112 LYS A C 1
ATOM 847 O O . LYS A 1 112 ? 3.658 -1.626 -4.651 1.00 93.94 112 LYS A O 1
ATOM 852 N N . PRO A 1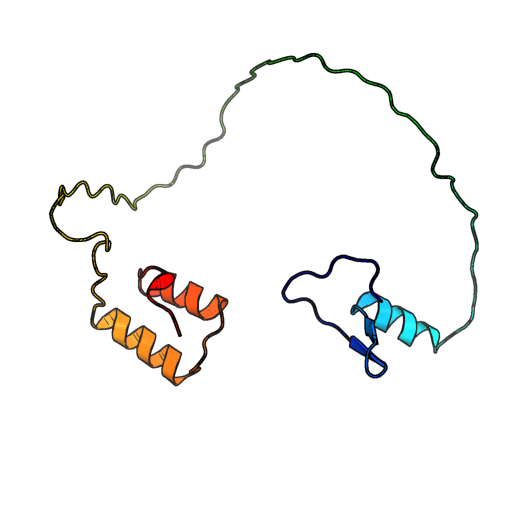 113 ? 2.135 -1.356 -3.014 1.00 94.94 113 PRO A N 1
ATOM 853 C CA . PRO A 1 113 ? 2.763 -0.161 -2.476 1.00 94.94 113 PRO A CA 1
ATOM 854 C C . PRO A 1 113 ? 4.189 -0.458 -2.012 1.00 94.94 113 PRO A C 1
ATOM 856 O O . PRO A 1 113 ? 4.484 -1.506 -1.427 1.00 94.94 113 PRO A O 1
ATOM 859 N N . THR A 1 114 ? 5.081 0.494 -2.267 1.00 95.69 114 THR A N 1
ATOM 860 C CA . THR A 1 114 ? 6.472 0.425 -1.823 1.00 95.69 114 THR A CA 1
ATOM 861 C C . THR A 1 114 ? 6.554 0.493 -0.297 1.00 95.69 114 THR A C 1
ATOM 863 O O . THR A 1 114 ? 5.609 0.887 0.389 1.00 95.69 114 THR A O 1
ATOM 866 N N . ARG A 1 115 ? 7.713 0.125 0.263 1.00 95.31 115 ARG A N 1
ATOM 867 C CA . ARG A 1 115 ? 7.960 0.219 1.710 1.00 95.31 115 ARG A CA 1
ATOM 868 C C . ARG A 1 115 ? 7.641 1.615 2.261 1.00 95.31 115 ARG A C 1
ATOM 870 O O . ARG A 1 115 ? 6.945 1.699 3.263 1.00 95.31 115 ARG A O 1
ATOM 877 N N . HIS A 1 116 ? 8.089 2.666 1.578 1.00 96.56 116 HIS A N 1
ATOM 878 C CA . HIS A 1 116 ? 7.871 4.049 2.000 1.00 96.56 116 HIS A CA 1
ATOM 879 C C . HIS A 1 116 ? 6.380 4.417 2.056 1.00 96.56 116 HIS A C 1
ATOM 881 O O . HIS A 1 116 ? 5.916 4.980 3.041 1.00 96.56 116 HIS A O 1
ATOM 887 N N . ILE A 1 117 ? 5.605 4.009 1.047 1.00 96.06 117 ILE A N 1
ATOM 888 C CA . ILE A 1 117 ? 4.155 4.252 1.016 1.00 96.06 117 ILE A CA 1
ATOM 889 C C . ILE A 1 117 ? 3.468 3.529 2.180 1.00 96.06 117 ILE A C 1
ATOM 891 O O . ILE A 1 117 ? 2.620 4.104 2.856 1.00 96.06 117 ILE A O 1
ATOM 895 N N . ARG A 1 118 ? 3.850 2.276 2.463 1.00 96.50 118 ARG A N 1
ATOM 896 C CA . ARG A 1 118 ? 3.308 1.537 3.618 1.00 96.50 118 ARG A CA 1
ATOM 897 C C . ARG A 1 118 ? 3.652 2.217 4.942 1.00 96.50 118 ARG A C 1
ATOM 899 O O . ARG A 1 118 ? 2.799 2.264 5.824 1.00 96.50 118 ARG A O 1
ATOM 906 N N . GLU A 1 119 ? 4.860 2.770 5.059 1.00 96.12 119 GLU A N 1
ATOM 907 C CA . GLU A 1 119 ? 5.284 3.526 6.239 1.00 96.12 119 GLU A CA 1
ATOM 908 C C . GLU A 1 119 ? 4.440 4.775 6.468 1.00 96.12 119 GLU A C 1
ATOM 910 O O . GLU A 1 119 ? 3.965 4.996 7.583 1.00 96.12 119 GLU A O 1
ATOM 915 N N . GLN A 1 120 ? 4.168 5.527 5.405 1.00 96.69 120 GLN A N 1
ATOM 916 C CA . GLN A 1 120 ? 3.276 6.677 5.463 1.00 96.69 120 GLN A CA 1
ATOM 917 C C . GLN A 1 120 ? 1.846 6.274 5.855 1.00 96.69 120 GLN A C 1
ATOM 919 O O . GLN A 1 120 ? 1.257 6.872 6.754 1.00 96.69 120 GLN A O 1
ATOM 924 N N . LEU A 1 121 ? 1.305 5.200 5.270 1.00 96.25 121 LEU A N 1
ATOM 925 C CA . LEU A 1 121 ? -0.028 4.704 5.626 1.00 96.25 121 LEU A CA 1
ATOM 926 C C . LEU A 1 121 ? -0.114 4.257 7.091 1.00 96.25 121 LEU A C 1
ATOM 928 O O . LEU A 1 121 ? -1.155 4.435 7.721 1.00 96.25 121 LEU A O 1
ATOM 932 N N . ALA A 1 122 ? 0.952 3.690 7.660 1.00 96.88 122 ALA A N 1
ATOM 933 C CA . ALA A 1 122 ? 0.985 3.310 9.074 1.00 96.88 122 ALA A CA 1
ATOM 934 C C . ALA A 1 122 ? 0.896 4.534 9.990 1.00 96.88 122 ALA A C 1
ATOM 936 O O . ALA A 1 122 ? 0.157 4.506 10.972 1.00 96.88 122 ALA A O 1
ATOM 937 N N . GLN A 1 123 ? 1.591 5.616 9.636 1.00 96.81 123 GLN A N 1
ATOM 938 C CA . GLN A 1 123 ? 1.536 6.881 10.369 1.00 96.81 123 GLN A CA 1
ATOM 939 C C . GLN A 1 123 ? 0.151 7.532 10.257 1.00 96.81 123 GLN A C 1
ATOM 941 O O . GLN A 1 123 ? -0.434 7.904 11.270 1.00 96.81 123 GLN A O 1
ATOM 946 N N . GLU A 1 124 ? -0.417 7.602 9.050 1.00 95.38 124 GLU A N 1
ATOM 947 C CA . GLU A 1 124 ? -1.726 8.227 8.813 1.00 95.38 124 GLU A CA 1
ATOM 948 C C . GLU A 1 124 ? -2.889 7.439 9.432 1.00 95.38 124 GLU A C 1
ATOM 950 O O . GLU A 1 124 ? -3.850 8.017 9.946 1.00 95.38 124 GLU A O 1
ATOM 955 N N . THR A 1 125 ? -2.822 6.106 9.390 1.00 95.44 125 THR A N 1
ATOM 956 C CA . THR A 1 125 ? -3.874 5.246 9.946 1.00 95.44 125 THR A CA 1
ATOM 957 C C . THR A 1 125 ? -3.671 4.946 11.428 1.00 95.44 125 THR A C 1
ATOM 959 O O . THR A 1 125 ? -4.630 4.554 12.092 1.00 95.44 125 THR A O 1
ATOM 962 N N . GLY A 1 126 ? -2.460 5.107 11.967 1.00 96.31 126 GLY A N 1
ATOM 963 C CA . GLY A 1 126 ? -2.102 4.677 13.322 1.00 96.31 126 GLY A CA 1
ATOM 964 C C . GLY A 1 126 ? -2.100 3.153 13.500 1.00 96.31 126 GLY A C 1
ATOM 965 O O . GLY A 1 126 ? -2.201 2.658 14.622 1.00 96.31 126 GLY A O 1
ATOM 966 N N . LEU A 1 127 ? -2.049 2.388 12.405 1.00 95.38 127 LEU A N 1
ATOM 967 C CA . LEU A 1 127 ? -1.951 0.930 12.438 1.00 95.38 127 LEU A CA 1
ATOM 968 C C . LEU A 1 127 ? -0.483 0.497 12.448 1.00 95.38 127 LEU A C 1
ATOM 970 O O . LEU A 1 127 ? 0.377 1.132 11.845 1.00 95.38 127 LEU A O 1
ATOM 974 N N . ASN A 1 128 ? -0.188 -0.633 13.093 1.00 94.12 128 ASN A N 1
ATOM 975 C CA . ASN A 1 128 ? 1.156 -1.204 13.053 1.00 94.12 128 ASN A CA 1
ATOM 976 C C . ASN A 1 128 ? 1.535 -1.568 11.606 1.00 94.12 128 ASN A C 1
ATOM 978 O O . ASN A 1 128 ? 0.721 -2.143 10.883 1.00 94.12 128 ASN A O 1
ATOM 982 N N . MET A 1 129 ? 2.789 -1.320 11.220 1.00 93.81 129 MET A N 1
ATOM 983 C CA . MET A 1 129 ? 3.329 -1.658 9.897 1.00 93.81 129 MET A CA 1
ATOM 984 C C . MET A 1 129 ? 3.032 -3.100 9.467 1.00 93.81 129 MET A C 1
ATOM 986 O O . MET A 1 129 ? 2.756 -3.359 8.302 1.00 93.81 129 MET A O 1
ATOM 990 N N . ARG A 1 130 ? 3.040 -4.045 10.419 1.00 93.00 130 ARG A N 1
ATOM 991 C CA . ARG A 1 130 ? 2.720 -5.460 10.175 1.00 93.00 130 ARG A CA 1
ATOM 992 C C . ARG A 1 130 ? 1.294 -5.662 9.650 1.00 93.00 130 ARG A C 1
ATOM 994 O O . ARG A 1 130 ? 1.041 -6.625 8.938 1.00 93.00 130 ARG A O 1
ATOM 1001 N N . VAL A 1 131 ? 0.359 -4.791 10.028 1.00 94.06 131 VAL A N 1
ATOM 1002 C CA . VAL A 1 131 ? -1.042 -4.854 9.586 1.00 94.06 131 VAL A CA 1
ATOM 1003 C C . VAL A 1 131 ? -1.167 -4.409 8.127 1.00 94.06 131 VAL A C 1
ATOM 1005 O O . VAL A 1 131 ? -1.966 -4.980 7.389 1.00 94.06 131 VAL A O 1
ATOM 1008 N N . ILE A 1 132 ? -0.351 -3.444 7.693 1.00 93.75 132 ILE A N 1
ATOM 1009 C CA . ILE A 1 132 ? -0.315 -2.925 6.317 1.00 93.75 132 ILE A CA 1
ATOM 1010 C C . ILE A 1 132 ? 0.653 -3.780 5.491 1.00 93.75 132 ILE A C 1
ATOM 1012 O O . ILE A 1 132 ? 1.719 -3.348 5.064 1.00 93.75 132 ILE A O 1
ATOM 1016 N N . GLN A 1 133 ? 0.296 -5.044 5.303 1.00 90.69 133 GLN A N 1
ATOM 1017 C CA . GLN A 1 133 ? 1.048 -6.010 4.499 1.00 90.69 133 GLN A CA 1
ATOM 1018 C C . GLN A 1 133 ? 0.341 -6.266 3.157 1.00 90.69 133 GLN A C 1
ATOM 1020 O O . GLN A 1 133 ? -0.879 -6.131 3.076 1.00 90.69 133 GLN A O 1
ATOM 1025 N N . VAL A 1 134 ? 1.117 -6.599 2.118 1.00 80.38 134 VAL A N 1
ATOM 1026 C CA . VAL A 1 134 ? 0.649 -6.945 0.758 1.00 80.38 134 VAL A CA 1
ATOM 1027 C C . VAL A 1 134 ? 0.934 -8.400 0.453 1.00 80.38 134 VAL A C 1
ATOM 1029 O O . VAL A 1 134 ? 1.956 -8.893 0.984 1.00 80.38 134 VAL A O 1
#

Secondary structure (DSSP, 8-state):
--SSPPPTT--EEEEETTEEEEHHHHHHHHHTTS-------------------------------------------------TTSTTPPPPPPPPHHHHHHHHHHHHH-SS--HHHHHHHHHHHT--TTTS--

InterPro domains:
  IPR001356 Homeodomain [PF00046] (89-134)
  IPR001356 Homeodomain [PS50071] (86-134)
  IPR001356 Homeodomain [SM00389] (88-134)
  IPR001356 Homeodomain [cd00086] (89-134)
  IPR009057 Homedomain-like superfamily [SSF46689] (76-134)
  IPR050453 LIM/homeobox transcription factors [PTHR24208] (1-134)

Sequence (134 aa):
MCNKQLSTGEELYIIDENKFVCKEDYLSNSNSAKENSLHSATTGSDPSLSPDSQDPCQDDSKDLESANISDKEVGSNENDDQNLGAKRRGPRTTIKAKQLETLKAAFAATPKPTRHIREQLAQETGLNMRVIQV

Radius of gyration: 28.15 Å; chains: 1; bounding box: 68×43×59 Å

pLDDT: mean 73.13, std 20.07, range [39.38, 97.38]